Protein AF-A0A1A9HJZ2-F1 (afdb_monomer)

Sequence (145 aa):
MGSDAHHAGRGERLQARARAFLDLSDSQSELLERLVGQLATARRAVKALARGPEVARLVESENFRREEAQELFDGQIEALRATGPALVAAFGDFFDALDFDQQQMLRFMLRRLRRRAGRGEGRGEGRAGGRERHDGRDGTDDRSL

Nearest PDB structures (foldseek):
  5io8-assembly1_A  TM=6.162E-01  e=9.035E-02  Salmonella enterica subsp. enterica serovar Typhimurium str. SL1344
  5ihf-assembly1_B  TM=5.921E-01  e=3.068E-01  Salmonella enterica subsp. enterica serovar Typhimurium str. SL1344
  3plt-assembly1_B  TM=2.511E-01  e=7.287E+00  Saccharomyces cerevisiae
  2v0o-assembly2_C  TM=2.063E-01  e=6.893E+00  Homo sapiens

Solvent-accessible surface area (backbone atoms only — not comparable to full-atom values): 8857 Å² total; per-residue (Å²): 142,87,76,73,79,75,63,60,60,58,56,56,51,51,50,54,49,49,40,70,72,52,68,52,51,72,72,49,46,52,32,47,50,52,30,52,50,40,52,51,50,45,50,49,54,44,43,64,51,70,72,34,73,70,53,55,57,32,63,72,47,101,57,72,40,61,67,64,52,49,52,41,48,53,51,41,52,51,45,44,63,72,36,44,63,61,40,53,48,33,47,47,58,36,55,72,68,42,53,74,67,41,47,52,50,51,52,50,50,54,55,52,51,53,58,58,68,66,66,75,83,78,85,83,84,89,88,81,88,78,86,83,79,87,81,78,82,84,89,79,93,86,88,88,134

Secondary structure (DSSP, 8-state):
--SSHHHHHHHHHHHHHHHHHHT--HHHHHHHHHHHHHHHHHHHHHHHHHSSHHHHHHHHSSS--HHHHHHHHHHHHHHHHHHHHHHHHHHHHHHHTS-HHHHHHHHHHHHHHHHHHTTSS---SS-------------------

Structure (mmCIF, N/CA/C/O backbone):
data_AF-A0A1A9HJZ2-F1
#
_entry.id   AF-A0A1A9HJZ2-F1
#
loop_
_atom_site.group_PDB
_atom_site.id
_atom_site.type_symbol
_atom_site.label_atom_id
_atom_site.label_alt_id
_atom_site.label_comp_id
_atom_site.label_asym_id
_atom_site.label_entity_id
_atom_site.label_seq_id
_atom_site.pdbx_PDB_ins_code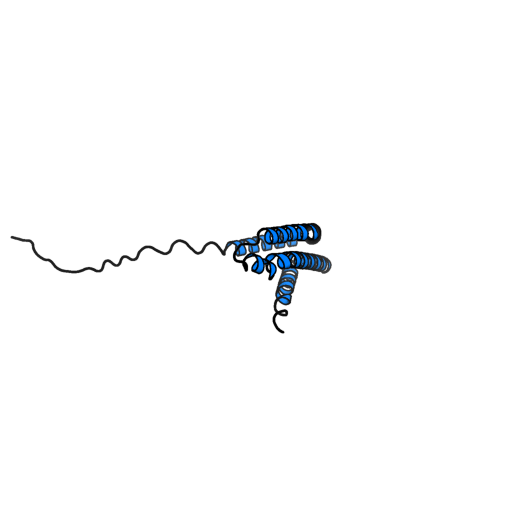
_atom_site.Cartn_x
_atom_site.Cartn_y
_atom_site.Cartn_z
_atom_site.occupancy
_atom_site.B_iso_or_equiv
_atom_site.auth_seq_id
_atom_site.auth_comp_id
_atom_site.auth_asym_id
_atom_site.auth_atom_id
_atom_site.pdbx_PDB_model_num
ATOM 1 N N . MET A 1 1 ? -25.260 -15.499 -1.726 1.00 36.31 1 MET A N 1
ATOM 2 C CA . MET A 1 1 ? -23.937 -15.614 -2.382 1.00 36.31 1 MET A CA 1
ATOM 3 C C . MET A 1 1 ? -23.895 -14.630 -3.542 1.00 36.31 1 MET A C 1
ATOM 5 O O . MET A 1 1 ? -24.624 -14.847 -4.495 1.00 36.31 1 MET A O 1
ATOM 9 N N . GLY A 1 2 ? -23.155 -13.516 -3.452 1.00 43.22 2 GLY A N 1
ATOM 10 C CA . GLY A 1 2 ? -23.163 -12.527 -4.546 1.00 43.22 2 GLY A CA 1
ATOM 11 C C . GLY A 1 2 ? -22.416 -11.203 -4.341 1.00 43.22 2 GLY A C 1
ATOM 12 O O . GLY A 1 2 ? -22.687 -10.265 -5.080 1.00 43.22 2 GLY A O 1
ATOM 13 N N . SER A 1 3 ? -21.494 -11.090 -3.377 1.00 44.06 3 SER A N 1
ATOM 14 C CA . SER A 1 3 ? -20.859 -9.795 -3.047 1.00 44.06 3 SER A CA 1
ATOM 15 C C . SER A 1 3 ? -19.353 -9.729 -3.342 1.00 44.06 3 SER A C 1
ATOM 17 O O . SER A 1 3 ? -18.788 -8.638 -3.381 1.00 44.06 3 SER A O 1
ATOM 19 N N . ASP A 1 4 ? -18.694 -10.863 -3.604 1.00 38.22 4 ASP A N 1
ATOM 20 C CA . ASP A 1 4 ? -17.226 -10.918 -3.716 1.00 38.22 4 ASP A CA 1
ATOM 21 C C . ASP A 1 4 ? -16.681 -10.643 -5.131 1.00 38.22 4 ASP A C 1
ATOM 23 O O . ASP A 1 4 ? -15.522 -10.255 -5.290 1.00 38.22 4 ASP A O 1
ATOM 27 N N . ALA A 1 5 ? -17.517 -10.725 -6.172 1.00 40.66 5 ALA A N 1
ATOM 28 C CA . ALA A 1 5 ? -17.086 -10.551 -7.566 1.00 40.66 5 ALA A CA 1
ATOM 29 C C . ALA A 1 5 ? -16.801 -9.084 -7.972 1.00 40.66 5 ALA A C 1
ATOM 31 O O . ALA A 1 5 ? -16.101 -8.829 -8.951 1.00 40.66 5 ALA A O 1
ATOM 32 N N . HIS A 1 6 ? -17.286 -8.088 -7.218 1.00 41.03 6 HIS A N 1
ATOM 33 C CA . HIS A 1 6 ? -17.168 -6.668 -7.598 1.00 41.03 6 HIS A CA 1
ATOM 34 C C . HIS A 1 6 ? -15.900 -5.954 -7.087 1.00 41.03 6 HIS A C 1
ATOM 36 O O . HIS A 1 6 ? -15.641 -4.803 -7.460 1.00 41.03 6 HIS A O 1
ATOM 42 N N . HIS A 1 7 ? -15.081 -6.605 -6.256 1.00 43.28 7 HIS A N 1
ATOM 43 C CA . HIS A 1 7 ? -13.867 -5.996 -5.696 1.00 43.28 7 HIS A CA 1
ATOM 44 C C . HIS A 1 7 ? -12.568 -6.406 -6.402 1.00 43.28 7 HIS A C 1
ATOM 46 O O . HIS A 1 7 ? -11.636 -5.599 -6.412 1.00 43.28 7 HIS A O 1
ATOM 52 N N . ALA A 1 8 ? -12.521 -7.577 -7.047 1.00 50.03 8 ALA A N 1
ATOM 53 C CA . ALA A 1 8 ? -11.354 -8.034 -7.809 1.00 50.03 8 ALA A CA 1
ATOM 54 C C . ALA A 1 8 ? -11.058 -7.115 -9.014 1.00 50.03 8 ALA A C 1
ATOM 56 O O . ALA A 1 8 ? -9.947 -6.608 -9.168 1.00 50.03 8 ALA A O 1
ATOM 57 N N . GLY A 1 9 ? -12.096 -6.742 -9.771 1.00 59.59 9 GLY A N 1
ATOM 58 C CA . GLY A 1 9 ? -11.923 -5.996 -11.021 1.00 59.59 9 GLY A CA 1
ATOM 59 C C . GLY A 1 9 ? -11.417 -4.555 -10.879 1.00 59.59 9 GLY A C 1
ATOM 60 O O . GLY A 1 9 ? -10.969 -3.973 -11.860 1.00 59.59 9 GLY A O 1
ATOM 61 N N . ARG A 1 10 ? -11.466 -3.927 -9.694 1.00 62.88 10 ARG A N 1
ATOM 62 C CA . ARG A 1 10 ? -10.946 -2.550 -9.532 1.00 62.88 10 ARG A CA 1
ATOM 63 C C . ARG A 1 10 ? -9.421 -2.497 -9.450 1.00 62.88 10 ARG A C 1
ATOM 65 O O . ARG A 1 10 ? -8.843 -1.547 -9.974 1.00 62.88 10 ARG A O 1
ATOM 72 N N . GLY A 1 11 ? -8.793 -3.483 -8.806 1.00 68.00 11 GLY A N 1
ATOM 73 C CA . GLY A 1 11 ? -7.333 -3.568 -8.691 1.00 68.00 11 GLY A CA 1
ATOM 74 C C . GLY A 1 11 ? -6.688 -3.868 -10.040 1.00 68.00 11 GLY A C 1
ATOM 75 O O . GLY A 1 11 ? -5.850 -3.100 -10.503 1.00 68.00 11 GLY A O 1
ATOM 76 N N . GLU A 1 12 ? -7.185 -4.903 -10.714 1.00 73.88 12 GLU A N 1
ATOM 77 C CA . GLU A 1 12 ? -6.729 -5.321 -12.046 1.00 73.88 12 GLU A CA 1
ATOM 78 C C . GLU A 1 12 ? -6.896 -4.210 -13.092 1.00 73.88 12 GLU A C 1
ATOM 80 O O . GLU A 1 12 ? -5.984 -3.936 -13.867 1.00 73.88 12 GLU A O 1
ATOM 85 N N . ARG A 1 13 ? -8.023 -3.480 -13.077 1.00 76.69 13 ARG A N 1
ATOM 86 C CA . ARG A 1 13 ? -8.226 -2.333 -13.982 1.00 76.69 13 ARG A CA 1
ATOM 87 C C . ARG A 1 13 ? -7.251 -1.193 -13.713 1.00 76.69 13 ARG A C 1
ATOM 89 O O . ARG A 1 13 ? -6.833 -0.527 -14.655 1.00 76.69 13 ARG A O 1
ATOM 96 N N . LEU A 1 14 ? -6.920 -0.917 -12.451 1.00 74.56 14 LEU A N 1
ATOM 97 C CA . LEU A 1 14 ? -5.951 0.131 -12.122 1.00 74.56 14 LEU A CA 1
ATOM 98 C C . LEU A 1 14 ? -4.550 -0.266 -12.592 1.00 74.56 14 LEU A C 1
ATOM 100 O O . LEU A 1 14 ? -3.845 0.557 -13.165 1.00 74.56 14 LEU A O 1
ATOM 104 N N . GLN A 1 15 ? -4.192 -1.532 -12.400 1.00 77.19 15 GLN A N 1
ATOM 105 C CA . GLN A 1 15 ? -2.925 -2.098 -12.834 1.00 77.19 15 GLN A CA 1
ATOM 106 C C . GLN A 1 15 ? -2.785 -2.093 -14.359 1.00 77.19 15 GLN A C 1
ATOM 108 O O . GLN A 1 15 ? -1.793 -1.585 -14.869 1.00 77.19 15 GLN A O 1
ATOM 113 N N . ALA A 1 16 ? -3.798 -2.558 -15.094 1.00 77.19 16 ALA A N 1
ATOM 114 C CA . ALA A 1 16 ? -3.809 -2.517 -16.556 1.00 77.19 16 ALA A CA 1
ATOM 115 C C . ALA A 1 16 ? -3.684 -1.080 -17.090 1.00 77.19 16 ALA A C 1
ATOM 117 O O . ALA A 1 16 ? -2.961 -0.823 -18.049 1.00 77.19 16 ALA A O 1
ATOM 118 N N . ARG A 1 17 ? -4.336 -0.112 -16.429 1.00 79.06 17 ARG A N 1
ATOM 119 C CA . ARG A 1 17 ? -4.201 1.310 -16.774 1.00 79.06 17 ARG A CA 1
ATOM 120 C C . ARG A 1 17 ? -2.814 1.858 -16.466 1.00 79.06 17 ARG A C 1
ATOM 122 O O . ARG A 1 17 ? -2.332 2.664 -17.245 1.00 79.06 17 ARG A O 1
ATOM 129 N N . ALA A 1 18 ? -2.197 1.459 -15.356 1.00 79.69 18 ALA A N 1
ATOM 130 C CA . ALA A 1 18 ? -0.841 1.877 -15.014 1.00 79.69 18 ALA A CA 1
ATOM 131 C C . ALA A 1 18 ? 0.181 1.312 -16.010 1.00 79.69 18 ALA A C 1
ATOM 133 O O . ALA A 1 18 ? 1.020 2.068 -16.483 1.00 79.69 18 ALA A O 1
ATOM 134 N N . ARG A 1 19 ? 0.041 0.035 -16.394 1.00 80.31 19 ARG A N 1
ATOM 135 C CA . ARG A 1 19 ? 0.850 -0.613 -17.439 1.00 80.31 19 ARG A CA 1
ATOM 136 C C . ARG A 1 19 ? 0.780 0.129 -18.763 1.00 80.31 19 ARG A C 1
ATOM 138 O O . ARG A 1 19 ? 1.807 0.538 -19.280 1.00 80.31 19 ARG A O 1
ATOM 145 N N . ALA A 1 20 ? -0.433 0.363 -19.261 1.00 81.25 20 ALA A N 1
ATOM 146 C CA . ALA A 1 20 ? -0.638 1.051 -20.532 1.00 81.25 20 ALA A CA 1
ATOM 147 C C . ALA A 1 20 ? -0.216 2.530 -20.492 1.00 81.25 20 ALA A C 1
ATOM 149 O O . ALA A 1 20 ? 0.156 3.095 -21.510 1.00 81.25 20 ALA A O 1
ATOM 150 N N . PHE A 1 21 ? -0.306 3.182 -19.330 1.00 84.50 21 PHE A N 1
ATOM 151 C CA . PHE A 1 21 ? 0.034 4.599 -19.187 1.00 84.50 21 PHE A CA 1
ATOM 152 C C . PHE A 1 21 ? 1.535 4.849 -19.034 1.00 84.50 21 PHE A C 1
ATOM 154 O O . PHE A 1 21 ? 2.016 5.897 -19.453 1.00 84.50 21 PHE A O 1
ATOM 161 N N . LEU A 1 22 ? 2.248 3.922 -18.395 1.00 87.81 22 LEU A N 1
ATOM 162 C CA . LEU A 1 22 ? 3.696 3.994 -18.208 1.00 87.81 22 LEU A CA 1
ATOM 163 C C . LEU A 1 22 ? 4.466 3.258 -19.309 1.00 87.81 22 LEU A C 1
ATOM 165 O O . LEU A 1 22 ? 5.686 3.294 -19.278 1.00 87.81 22 LEU A O 1
ATOM 169 N N . ASP A 1 23 ? 3.772 2.604 -20.243 1.00 90.50 23 ASP A N 1
ATOM 170 C CA . ASP A 1 23 ? 4.380 1.786 -21.298 1.00 90.50 23 ASP A CA 1
ATOM 171 C C . ASP A 1 23 ? 5.398 0.786 -20.724 1.00 90.50 23 ASP A C 1
ATOM 173 O O . ASP A 1 23 ? 6.588 0.808 -21.029 1.00 90.50 23 ASP A O 1
ATOM 177 N N . LEU A 1 24 ? 4.936 -0.020 -19.760 1.00 92.38 24 LEU A N 1
ATOM 178 C CA . LEU A 1 24 ? 5.815 -0.917 -19.011 1.00 92.38 24 LEU A CA 1
ATOM 179 C C . LEU A 1 24 ? 6.261 -2.106 -19.859 1.00 92.38 24 LEU A C 1
ATOM 181 O O . LEU A 1 24 ? 5.433 -2.767 -20.488 1.00 92.38 24 LEU A O 1
ATOM 185 N N . SER A 1 25 ? 7.542 -2.458 -19.753 1.00 93.31 25 SER A N 1
ATOM 186 C CA . SER A 1 25 ? 8.049 -3.741 -20.243 1.00 93.31 25 SER A CA 1
ATOM 187 C C . SER A 1 25 ? 7.460 -4.921 -19.456 1.00 93.31 25 SER A C 1
ATOM 189 O O . SER A 1 25 ? 6.851 -4.750 -18.391 1.00 93.31 25 SER A O 1
ATOM 191 N N . ASP A 1 26 ? 7.687 -6.144 -19.938 1.00 92.19 26 ASP A N 1
ATOM 192 C CA . ASP A 1 26 ? 7.271 -7.362 -19.233 1.00 92.19 26 ASP A CA 1
ATOM 193 C C . ASP A 1 26 ? 7.918 -7.458 -17.841 1.00 92.19 26 ASP A C 1
ATOM 195 O O . ASP A 1 26 ? 7.232 -7.679 -16.842 1.00 92.19 26 ASP A O 1
ATOM 199 N N . SER A 1 27 ? 9.220 -7.171 -17.737 1.00 92.56 27 SER A N 1
ATOM 200 C CA . SER A 1 27 ? 9.943 -7.197 -16.459 1.00 92.56 27 SER A CA 1
ATOM 201 C C . SER A 1 27 ? 9.450 -6.126 -15.478 1.00 92.56 27 SER A C 1
ATOM 203 O O . SER A 1 27 ? 9.253 -6.401 -14.293 1.00 92.56 27 SER A O 1
ATOM 205 N N . GLN A 1 28 ? 9.171 -4.911 -15.957 1.00 94.00 28 GLN A N 1
ATOM 206 C CA . GLN A 1 28 ? 8.576 -3.849 -15.138 1.00 94.00 28 GLN A CA 1
ATOM 207 C C . GLN A 1 28 ? 7.136 -4.195 -14.720 1.00 94.00 28 GLN A C 1
ATOM 209 O O . GLN A 1 28 ? 6.691 -3.858 -13.618 1.00 94.00 28 GLN A O 1
ATOM 214 N N . SER A 1 29 ? 6.402 -4.903 -15.579 1.00 92.56 29 SER A N 1
ATOM 215 C CA . SER A 1 29 ? 5.040 -5.364 -15.315 1.00 92.56 29 SER A CA 1
ATOM 216 C C . SER A 1 29 ? 4.973 -6.425 -14.217 1.00 92.56 29 SER A C 1
ATOM 218 O O . SER A 1 29 ? 4.014 -6.399 -13.437 1.00 92.56 29 SER A O 1
ATOM 220 N N . GLU A 1 30 ? 5.966 -7.309 -14.115 1.00 94.44 30 GLU A N 1
ATOM 221 C CA . GLU A 1 30 ? 6.101 -8.262 -13.005 1.00 94.44 30 GLU A CA 1
ATOM 222 C C . GLU A 1 30 ? 6.392 -7.552 -11.676 1.00 94.44 30 GLU A C 1
ATOM 224 O O . GLU A 1 30 ? 5.803 -7.877 -10.642 1.00 94.44 30 GLU A O 1
ATOM 229 N N . LEU A 1 31 ? 7.264 -6.540 -11.685 1.00 95.50 31 LEU A N 1
ATOM 230 C CA . LEU A 1 31 ? 7.549 -5.738 -10.490 1.00 95.50 31 LEU A CA 1
ATOM 231 C C . LEU A 1 31 ? 6.300 -4.989 -10.010 1.00 95.50 31 LEU A C 1
ATOM 233 O O . LEU A 1 31 ? 6.009 -4.960 -8.812 1.00 95.50 31 LEU A O 1
ATOM 237 N N . LEU A 1 32 ? 5.493 -4.473 -10.942 1.00 93.94 32 LEU A N 1
ATOM 238 C CA . LEU A 1 32 ? 4.198 -3.883 -10.616 1.00 93.94 32 LEU A CA 1
ATOM 239 C C . LEU A 1 32 ? 3.220 -4.912 -10.015 1.00 93.94 32 LEU A C 1
ATOM 241 O O . LEU A 1 32 ? 2.493 -4.574 -9.082 1.00 93.94 32 LEU A O 1
ATOM 245 N N . GLU A 1 33 ? 3.189 -6.157 -10.508 1.00 92.56 33 GLU A N 1
ATOM 246 C CA . GLU A 1 33 ? 2.382 -7.238 -9.908 1.00 92.56 33 GLU A CA 1
ATOM 247 C C . GLU A 1 33 ? 2.783 -7.513 -8.469 1.00 92.56 33 GLU A C 1
ATOM 249 O O . GLU A 1 33 ? 1.922 -7.573 -7.588 1.00 92.56 33 GLU A O 1
ATOM 254 N N . ARG A 1 34 ? 4.090 -7.624 -8.221 1.00 94.56 34 ARG A N 1
ATOM 255 C CA . ARG A 1 34 ? 4.630 -7.829 -6.875 1.00 94.56 34 ARG A CA 1
ATOM 256 C C . ARG A 1 34 ? 4.230 -6.679 -5.956 1.00 94.56 34 ARG A C 1
ATOM 258 O O . ARG A 1 34 ? 3.696 -6.934 -4.877 1.00 94.56 34 ARG A O 1
ATOM 265 N N . LEU A 1 35 ? 4.386 -5.430 -6.401 1.00 95.06 35 LEU A N 1
ATOM 266 C CA . LEU A 1 35 ? 3.971 -4.246 -5.644 1.00 95.06 35 LEU A CA 1
ATOM 267 C C . LEU A 1 35 ? 2.465 -4.260 -5.325 1.00 95.06 35 LEU A C 1
ATOM 269 O O . LEU A 1 35 ? 2.067 -4.033 -4.180 1.00 95.06 35 LEU A O 1
ATOM 273 N N . VAL A 1 36 ? 1.612 -4.560 -6.309 1.00 92.31 36 VAL A N 1
ATOM 274 C CA . VAL A 1 36 ? 0.155 -4.656 -6.107 1.00 92.31 36 VAL A CA 1
ATOM 275 C C . VAL A 1 36 ? -0.194 -5.784 -5.132 1.00 92.31 36 VAL A C 1
ATOM 277 O O . VAL A 1 36 ? -1.063 -5.598 -4.275 1.00 92.31 36 VAL A O 1
ATOM 280 N N . GLY A 1 37 ? 0.496 -6.922 -5.221 1.00 91.69 37 GLY A N 1
ATOM 281 C CA . GLY A 1 37 ? 0.368 -8.043 -4.294 1.00 91.69 37 GLY A CA 1
ATOM 282 C C . GLY A 1 37 ? 0.686 -7.640 -2.855 1.00 91.69 37 GLY A C 1
ATOM 283 O O . GLY A 1 37 ? -0.148 -7.838 -1.968 1.00 91.69 37 GLY A O 1
ATOM 284 N N . GLN A 1 38 ? 1.830 -6.986 -2.629 1.00 92.81 38 GLN A N 1
ATOM 285 C CA . GLN A 1 38 ? 2.220 -6.491 -1.303 1.00 92.81 38 GLN A CA 1
ATOM 286 C C . GLN A 1 38 ? 1.212 -5.477 -0.754 1.00 92.81 38 GLN A C 1
ATOM 288 O O . GLN A 1 38 ? 0.778 -5.581 0.396 1.00 92.81 38 GLN A O 1
ATOM 293 N N . LEU A 1 39 ? 0.749 -4.544 -1.590 1.00 91.88 39 LEU A N 1
ATOM 294 C CA . LEU A 1 39 ? -0.256 -3.559 -1.192 1.00 91.88 39 LEU A CA 1
ATOM 295 C C . LEU A 1 39 ? -1.596 -4.218 -0.828 1.00 91.88 39 LEU A C 1
ATOM 297 O O . LEU A 1 39 ? -2.273 -3.791 0.110 1.00 91.88 39 LEU A O 1
ATOM 301 N N . ALA A 1 40 ? -2.002 -5.260 -1.559 1.00 90.81 40 ALA A N 1
ATOM 302 C CA . ALA A 1 40 ? -3.211 -6.014 -1.253 1.00 90.81 40 ALA A CA 1
ATOM 303 C C . ALA A 1 40 ? -3.090 -6.763 0.082 1.00 90.81 40 ALA A C 1
ATOM 305 O O . ALA A 1 40 ? -4.048 -6.745 0.859 1.00 90.81 40 ALA A O 1
ATOM 306 N N . THR A 1 41 ? -1.935 -7.371 0.361 1.00 89.56 41 THR A N 1
ATOM 307 C CA . THR A 1 41 ? -1.635 -8.045 1.633 1.00 89.56 41 THR A CA 1
ATOM 308 C C . THR A 1 41 ? -1.665 -7.064 2.802 1.00 89.56 41 THR A C 1
ATOM 310 O O . THR A 1 41 ? -2.454 -7.260 3.726 1.00 89.56 41 THR A O 1
ATOM 313 N N . ALA A 1 42 ? -0.919 -5.957 2.717 1.00 88.88 42 ALA A N 1
ATOM 314 C CA . ALA A 1 42 ? -0.899 -4.918 3.748 1.00 88.88 42 ALA A CA 1
ATOM 315 C C . ALA A 1 42 ? -2.307 -4.358 4.019 1.00 88.88 42 ALA A C 1
ATOM 317 O O . ALA A 1 42 ? -2.753 -4.265 5.162 1.00 88.88 42 ALA A O 1
ATOM 318 N N . ARG A 1 43 ? -3.077 -4.069 2.959 1.00 88.19 43 ARG A N 1
ATOM 319 C CA . ARG A 1 43 ? -4.455 -3.576 3.097 1.00 88.19 43 ARG A CA 1
ATOM 320 C C . ARG A 1 43 ? -5.384 -4.595 3.755 1.00 88.19 43 ARG A C 1
ATOM 322 O O . ARG A 1 43 ? -6.260 -4.187 4.510 1.00 88.19 43 ARG A O 1
ATOM 329 N N . ARG A 1 44 ? -5.267 -5.889 3.438 1.00 85.56 44 ARG A N 1
ATOM 330 C CA . ARG A 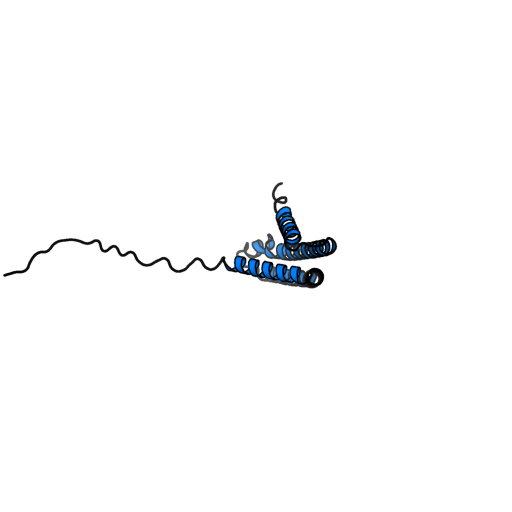1 44 ? -6.092 -6.937 4.065 1.00 85.56 44 ARG A CA 1
ATOM 331 C C . ARG A 1 44 ? -5.785 -7.047 5.554 1.00 85.56 44 ARG A C 1
ATOM 333 O O . ARG A 1 44 ? -6.730 -7.054 6.334 1.00 85.56 44 ARG A O 1
ATOM 340 N N . ALA A 1 45 ? -4.502 -7.051 5.918 1.00 82.31 45 ALA A N 1
ATOM 341 C CA . ALA A 1 45 ? -4.057 -7.114 7.306 1.00 82.31 45 ALA A CA 1
ATOM 342 C C . ALA A 1 45 ? -4.612 -5.939 8.131 1.00 82.31 45 ALA A C 1
ATOM 344 O O . ALA A 1 45 ? -5.248 -6.150 9.156 1.00 82.31 45 ALA A O 1
ATOM 345 N N . VAL A 1 46 ? -4.502 -4.707 7.620 1.00 84.25 46 VAL A N 1
ATOM 346 C CA . VAL A 1 46 ? -5.055 -3.521 8.299 1.00 84.25 46 VAL A CA 1
ATOM 347 C C . VAL A 1 46 ? -6.590 -3.514 8.300 1.00 84.25 46 VAL A C 1
ATOM 349 O O . VAL A 1 46 ? -7.213 -3.196 9.310 1.00 84.25 46 VAL A O 1
ATOM 352 N N . LYS A 1 47 ? -7.246 -3.875 7.186 1.00 82.38 47 LYS A N 1
ATOM 353 C CA . LYS A 1 47 ? -8.719 -3.866 7.097 1.00 82.38 47 LYS A CA 1
ATOM 354 C C . LYS A 1 47 ? -9.361 -4.861 8.064 1.00 82.38 47 LYS A C 1
ATOM 356 O O . LYS A 1 47 ? -10.403 -4.524 8.624 1.00 82.38 47 LYS A O 1
ATOM 361 N N . ALA A 1 48 ? -8.771 -6.046 8.227 1.00 70.94 48 ALA A N 1
ATOM 362 C CA . ALA A 1 48 ? -9.248 -7.050 9.176 1.00 70.94 48 ALA A CA 1
ATOM 363 C C . ALA A 1 48 ? -9.339 -6.482 10.601 1.00 70.94 48 ALA A C 1
ATOM 365 O O . ALA A 1 48 ? -10.259 -6.823 11.327 1.00 70.94 48 ALA A O 1
ATOM 366 N N . LEU A 1 49 ? -8.450 -5.550 10.950 1.00 69.00 49 LEU A N 1
ATOM 367 C CA . LEU A 1 49 ? -8.375 -4.950 12.279 1.00 69.00 49 LEU A CA 1
ATOM 368 C C . LEU A 1 49 ? -9.211 -3.665 12.431 1.00 69.00 49 LEU A C 1
ATOM 370 O O . LEU A 1 49 ? -9.648 -3.346 13.529 1.00 69.00 49 LEU A O 1
ATOM 374 N N . ALA A 1 50 ? -9.447 -2.915 11.347 1.00 69.88 50 ALA A N 1
ATOM 375 C CA . ALA A 1 50 ? -10.023 -1.563 11.417 1.00 69.88 50 ALA A CA 1
ATOM 376 C C . ALA A 1 50 ? -11.500 -1.438 10.993 1.00 69.88 50 ALA A C 1
ATOM 378 O O . ALA A 1 50 ? -12.116 -0.396 11.216 1.00 69.88 50 ALA A O 1
ATOM 379 N N . ARG A 1 51 ? -12.072 -2.426 10.293 1.00 68.06 51 ARG A N 1
ATOM 380 C CA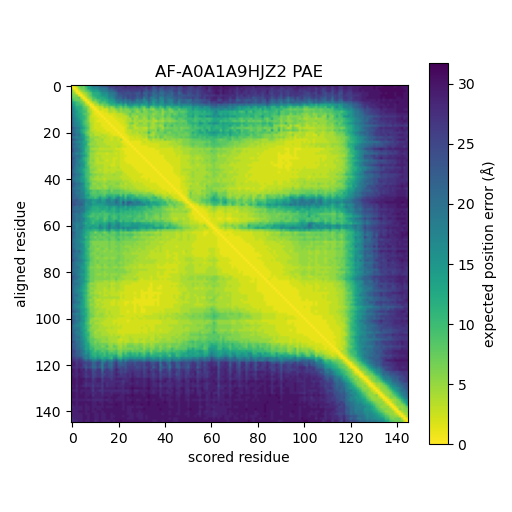 . ARG A 1 51 ? -13.461 -2.360 9.773 1.00 68.06 51 ARG A CA 1
ATOM 381 C C . ARG A 1 51 ? -14.218 -3.684 9.886 1.00 68.06 51 ARG A C 1
ATOM 383 O O . ARG A 1 51 ? -15.163 -3.913 9.129 1.00 68.06 51 ARG A O 1
ATOM 390 N N . GLY A 1 52 ? -13.760 -4.562 10.769 1.00 70.25 52 GLY A N 1
ATOM 391 C CA . GLY A 1 52 ? -14.429 -5.815 11.086 1.00 70.25 52 GLY A CA 1
ATOM 392 C C . GLY A 1 52 ? -15.491 -5.651 12.182 1.00 70.25 52 GLY A C 1
ATOM 393 O O . GLY A 1 52 ? -15.604 -4.569 12.771 1.00 70.25 52 GLY A O 1
ATOM 394 N N . PRO A 1 53 ? -16.288 -6.700 12.454 1.00 78.25 53 PRO A N 1
ATOM 395 C CA . PRO A 1 53 ? -17.231 -6.729 13.577 1.00 78.25 53 PRO A CA 1
ATOM 396 C C . PRO A 1 53 ? -16.571 -6.387 14.924 1.00 78.25 53 PRO A C 1
ATOM 398 O O . PRO A 1 53 ? -17.244 -5.922 15.835 1.00 78.25 53 PRO A O 1
ATOM 401 N N . GLU A 1 54 ? -15.256 -6.550 15.040 1.00 80.56 54 GLU A N 1
ATOM 402 C CA . GLU A 1 54 ? -14.450 -6.198 16.207 1.00 80.56 54 GLU A CA 1
ATOM 403 C C . GLU A 1 54 ? -14.556 -4.710 16.565 1.00 80.56 54 GLU A C 1
ATOM 405 O O . GLU A 1 54 ? -14.688 -4.380 17.736 1.00 80.56 54 GLU A O 1
ATOM 410 N N . VAL A 1 55 ? -14.586 -3.808 15.577 1.00 84.12 55 VAL A N 1
ATOM 411 C CA . VAL A 1 55 ? -14.713 -2.361 15.835 1.00 84.12 55 VAL A CA 1
ATOM 412 C C . VAL A 1 55 ? -16.132 -1.986 16.257 1.00 84.12 55 VAL A C 1
ATOM 414 O O . VAL A 1 55 ? -16.308 -1.100 17.090 1.00 84.12 55 VAL A O 1
ATOM 417 N N . ALA A 1 56 ? -17.147 -2.666 15.715 1.00 86.38 56 ALA A N 1
ATOM 418 C CA . ALA A 1 56 ? -18.532 -2.468 16.137 1.00 86.38 56 ALA A CA 1
ATOM 419 C C . ALA A 1 56 ? -18.725 -2.899 17.602 1.00 86.38 56 ALA A C 1
ATOM 421 O O . ALA A 1 56 ? -19.290 -2.147 18.395 1.00 86.38 56 ALA A O 1
ATOM 422 N N . ARG A 1 57 ? -18.130 -4.031 18.001 1.00 86.81 57 ARG A N 1
ATOM 423 C CA . ARG A 1 57 ? -18.171 -4.546 19.381 1.00 86.81 57 ARG A CA 1
ATOM 424 C C . ARG A 1 57 ? -17.628 -3.575 20.429 1.00 86.81 57 ARG A C 1
ATOM 426 O O . ARG A 1 57 ? -18.114 -3.590 21.558 1.00 86.81 57 ARG A O 1
ATOM 433 N N . LEU A 1 58 ? -16.696 -2.691 20.059 1.00 90.25 58 LEU A N 1
ATOM 434 C CA . LEU A 1 58 ? -16.144 -1.682 20.974 1.00 90.25 58 LEU A CA 1
ATOM 435 C C . LEU A 1 58 ? -17.198 -0.703 21.511 1.00 90.25 58 LEU A C 1
ATOM 437 O O . LEU A 1 58 ? -17.002 -0.128 22.584 1.00 90.25 58 LEU A O 1
ATOM 441 N N . VAL A 1 59 ? -18.283 -0.493 20.756 1.00 89.94 59 VAL A N 1
ATOM 442 C CA . VAL A 1 59 ? -19.363 0.460 21.067 1.00 89.94 59 VAL A CA 1
ATOM 443 C C . VAL A 1 59 ? -20.715 -0.216 21.322 1.00 89.94 59 VAL A C 1
ATOM 445 O O . VAL A 1 59 ? -21.686 0.471 21.616 1.00 89.94 59 VAL A O 1
ATOM 448 N N . GLU A 1 60 ? -20.797 -1.544 21.205 1.00 89.62 60 GLU A N 1
ATOM 449 C CA . GLU A 1 60 ? -22.036 -2.312 21.413 1.00 89.62 60 GLU A CA 1
ATOM 450 C C . GLU A 1 60 ? -22.413 -2.463 22.898 1.00 89.62 60 GLU A C 1
ATOM 452 O O . GLU A 1 60 ? -23.559 -2.778 23.213 1.00 89.62 60 GLU A O 1
ATOM 457 N N . SER A 1 61 ? -21.470 -2.254 23.821 1.00 85.81 61 SER A N 1
ATOM 458 C CA . SER A 1 61 ? -21.734 -2.234 25.265 1.00 85.81 61 SER A CA 1
ATOM 459 C C . SER A 1 61 ? -22.153 -0.852 25.769 1.00 85.81 61 SER A C 1
ATOM 461 O O . SER A 1 61 ? -21.899 0.163 25.132 1.00 85.81 61 SER A O 1
ATOM 463 N N . GLU A 1 62 ? -22.732 -0.811 26.974 1.00 89.69 62 GLU A N 1
ATOM 464 C CA . GLU A 1 62 ? -23.104 0.434 27.668 1.00 89.69 62 GLU A CA 1
ATOM 465 C C . GLU A 1 62 ? -21.921 1.407 27.826 1.00 89.69 62 GLU A C 1
ATOM 467 O O . GLU A 1 62 ? -22.098 2.622 27.804 1.00 89.69 62 GLU A O 1
ATOM 472 N N . ASN A 1 63 ? -20.702 0.872 27.932 1.00 93.75 63 ASN A N 1
ATOM 473 C CA . ASN A 1 63 ? -19.466 1.641 27.984 1.00 93.75 63 ASN A CA 1
ATOM 474 C C . ASN A 1 63 ? -18.525 1.254 26.840 1.00 93.75 63 ASN A C 1
ATOM 476 O O . ASN A 1 63 ? -18.530 0.114 26.373 1.00 93.75 63 ASN A O 1
ATOM 480 N N . PHE A 1 64 ? -17.675 2.197 26.432 1.00 93.81 64 PHE A N 1
ATOM 481 C CA . PHE A 1 64 ? -16.646 1.961 25.422 1.00 93.81 64 PHE A CA 1
ATOM 482 C C . PHE A 1 64 ? -15.565 0.999 25.932 1.00 93.81 64 PHE A C 1
ATOM 484 O O . PHE A 1 64 ? -14.977 1.216 26.997 1.00 93.81 64 PHE A O 1
ATOM 491 N N . ARG A 1 65 ? -15.254 -0.028 25.138 1.00 93.00 65 ARG A N 1
ATOM 492 C CA . ARG A 1 65 ? -14.291 -1.078 25.497 1.00 93.00 65 ARG A CA 1
ATOM 493 C C . ARG A 1 65 ? -12.853 -0.650 25.206 1.00 93.00 65 ARG A C 1
ATOM 495 O O . ARG A 1 65 ? -12.276 -0.989 24.178 1.00 93.00 65 ARG A O 1
ATOM 502 N N . ARG A 1 66 ? -12.278 0.145 26.115 1.00 94.12 66 ARG A N 1
ATOM 503 C CA . ARG A 1 66 ? -10.935 0.742 25.958 1.00 94.12 66 ARG A CA 1
ATOM 504 C C . ARG A 1 66 ? -9.823 -0.291 25.781 1.00 94.12 66 ARG A C 1
ATOM 506 O O . ARG A 1 66 ? -8.957 -0.078 24.943 1.00 94.12 66 ARG A O 1
ATOM 513 N N . GLU A 1 67 ? -9.851 -1.370 26.557 1.00 92.75 67 GLU A N 1
ATOM 514 C CA . GLU A 1 67 ? -8.827 -2.425 26.512 1.00 92.75 67 GLU A CA 1
ATOM 515 C C . GLU A 1 67 ? -8.838 -3.143 25.155 1.00 92.75 67 GLU A C 1
ATOM 517 O O . GLU A 1 67 ? -7.822 -3.162 24.469 1.00 92.75 67 GLU A O 1
ATOM 522 N N . GLU A 1 68 ? -10.009 -3.589 24.690 1.00 90.81 68 GLU A N 1
ATOM 523 C CA . GLU A 1 68 ? -10.172 -4.202 23.361 1.00 90.81 68 GLU A CA 1
ATOM 524 C C . GLU A 1 68 ? -9.768 -3.241 22.225 1.00 90.81 68 GLU A C 1
ATOM 526 O O . GLU A 1 68 ? -9.161 -3.642 21.231 1.00 90.81 68 GLU A O 1
ATOM 531 N N . ALA A 1 69 ? -10.067 -1.945 22.366 1.00 90.56 69 ALA A N 1
ATOM 532 C CA . ALA A 1 69 ? -9.652 -0.938 21.393 1.00 90.56 69 ALA A CA 1
ATOM 533 C C . ALA A 1 69 ? -8.123 -0.784 21.335 1.00 90.56 69 ALA A C 1
ATOM 535 O O . ALA A 1 69 ? -7.567 -0.607 20.248 1.00 90.56 69 ALA A O 1
ATOM 536 N N . GLN A 1 70 ? -7.452 -0.856 22.489 1.00 92.94 70 GLN A N 1
ATOM 537 C CA . GLN A 1 70 ? -5.995 -0.806 22.579 1.00 92.94 70 GLN A CA 1
ATOM 538 C C . GLN A 1 70 ? -5.364 -2.045 21.933 1.00 92.94 70 GLN A C 1
ATOM 540 O O . GLN A 1 70 ? -4.465 -1.902 21.109 1.00 92.94 70 GLN A O 1
ATOM 545 N N . GLU A 1 71 ? -5.896 -3.239 22.201 1.00 91.25 71 GLU A N 1
ATOM 546 C CA . GLU A 1 71 ? -5.436 -4.484 21.570 1.00 91.25 71 GLU A CA 1
ATOM 547 C C . GLU A 1 71 ? -5.581 -4.447 20.040 1.00 91.25 71 GLU A C 1
ATOM 549 O O . GLU A 1 71 ? -4.665 -4.830 19.306 1.00 91.25 71 GLU A O 1
ATOM 554 N N . LEU A 1 72 ? -6.704 -3.927 19.529 1.00 89.88 72 LEU A N 1
ATOM 555 C CA . LEU A 1 72 ? -6.914 -3.753 18.087 1.00 89.88 72 LEU A CA 1
ATOM 556 C C . LEU A 1 72 ? -5.938 -2.751 17.464 1.00 89.88 72 LEU A C 1
ATOM 558 O O . LEU A 1 72 ? -5.539 -2.908 16.305 1.00 89.88 72 LEU A O 1
ATOM 562 N N . PHE A 1 73 ? -5.570 -1.702 18.194 1.00 89.75 73 PHE A N 1
ATOM 563 C CA . PHE A 1 73 ? -4.575 -0.736 17.745 1.00 89.75 73 PHE A CA 1
ATOM 564 C C . PHE A 1 73 ? -3.168 -1.344 17.719 1.00 89.75 73 PHE A C 1
ATOM 566 O O . PHE A 1 73 ? -2.469 -1.224 16.710 1.00 89.75 73 PHE A O 1
ATOM 573 N N . ASP A 1 74 ? -2.780 -2.059 18.772 1.00 92.19 74 ASP A N 1
ATOM 574 C CA . ASP A 1 74 ? -1.478 -2.724 18.856 1.00 92.19 74 ASP A CA 1
ATOM 575 C C . ASP A 1 74 ? -1.336 -3.792 17.762 1.00 92.19 74 ASP A C 1
ATOM 577 O O . ASP A 1 74 ? -0.312 -3.858 17.076 1.00 92.19 74 ASP A O 1
ATOM 581 N N . GLY A 1 75 ? -2.411 -4.538 17.485 1.00 89.62 75 GLY A N 1
ATOM 582 C CA . GLY A 1 75 ? -2.478 -5.453 16.348 1.00 89.62 75 GLY A CA 1
ATOM 583 C C . GLY A 1 75 ? -2.278 -4.755 14.995 1.00 89.62 75 GLY A C 1
ATOM 584 O O . GLY A 1 75 ? -1.617 -5.304 14.112 1.00 89.62 75 GLY A O 1
ATOM 585 N N . GLN A 1 76 ? -2.799 -3.532 14.811 1.00 88.56 76 GLN A N 1
ATOM 586 C CA . GLN A 1 76 ? -2.597 -2.763 13.570 1.00 88.56 76 GLN A CA 1
ATOM 587 C C . GLN A 1 76 ? -1.147 -2.323 13.407 1.00 88.56 76 GLN A C 1
ATOM 589 O O . GLN A 1 76 ? -0.614 -2.381 12.294 1.00 88.56 76 GLN A O 1
ATOM 594 N N . ILE A 1 77 ? -0.507 -1.907 14.501 1.00 91.44 77 ILE A N 1
ATOM 595 C CA . ILE A 1 77 ? 0.917 -1.575 14.505 1.00 91.44 77 ILE A CA 1
ATOM 596 C C . ILE A 1 77 ? 1.734 -2.805 14.123 1.00 91.44 77 ILE A C 1
ATOM 598 O O . ILE A 1 77 ? 2.598 -2.702 13.254 1.00 91.44 77 ILE A O 1
ATOM 602 N N . GLU A 1 78 ? 1.456 -3.960 14.723 1.00 91.94 78 GLU A N 1
ATOM 603 C CA . GLU A 1 78 ? 2.213 -5.180 14.449 1.00 91.94 78 GLU A CA 1
ATOM 604 C C . GLU A 1 78 ? 2.029 -5.652 13.001 1.00 91.94 78 GLU A C 1
ATOM 606 O O . GLU A 1 78 ? 3.001 -5.938 12.301 1.00 91.94 78 GLU A O 1
ATOM 611 N N . ALA A 1 79 ? 0.799 -5.609 12.485 1.00 89.31 79 ALA A N 1
ATOM 612 C CA . ALA A 1 79 ? 0.518 -5.889 11.079 1.00 89.31 79 ALA A CA 1
ATOM 613 C C . ALA A 1 79 ? 1.282 -4.949 10.128 1.00 89.31 79 ALA A C 1
ATOM 615 O O . ALA A 1 79 ? 1.793 -5.376 9.084 1.00 89.31 79 ALA A O 1
ATOM 616 N N . LEU A 1 80 ? 1.385 -3.663 10.476 1.00 89.12 80 LEU A N 1
ATOM 617 C CA . LEU A 1 80 ? 2.142 -2.690 9.695 1.00 89.12 80 LEU A CA 1
ATOM 618 C C . LEU A 1 80 ? 3.652 -2.939 9.787 1.00 89.12 80 LEU A C 1
ATOM 620 O O . LEU A 1 80 ? 4.341 -2.828 8.776 1.00 89.12 80 LEU A O 1
ATOM 624 N N . ARG A 1 81 ? 4.170 -3.321 10.958 1.00 92.31 81 ARG A N 1
ATOM 625 C CA . ARG A 1 81 ? 5.579 -3.705 11.142 1.00 92.31 81 ARG A CA 1
ATOM 626 C C . ARG A 1 81 ? 5.939 -4.942 10.325 1.00 92.31 81 ARG A C 1
ATOM 628 O O . ARG A 1 81 ? 6.986 -4.953 9.685 1.00 92.31 81 ARG A O 1
ATOM 635 N N . ALA A 1 82 ? 5.052 -5.933 10.281 1.00 91.31 82 ALA A N 1
ATOM 636 C CA . ALA A 1 82 ? 5.253 -7.165 9.525 1.00 91.31 82 ALA A CA 1
ATOM 637 C C . ALA A 1 82 ? 5.219 -6.955 7.999 1.00 91.31 82 ALA A C 1
ATOM 639 O O . ALA A 1 82 ? 5.942 -7.623 7.263 1.00 91.31 82 ALA A O 1
ATOM 640 N N . THR A 1 83 ? 4.384 -6.033 7.503 1.00 91.19 83 THR A N 1
ATOM 641 C CA . THR A 1 83 ? 4.175 -5.832 6.052 1.00 91.19 83 THR A CA 1
ATOM 642 C C . THR A 1 83 ? 4.938 -4.642 5.466 1.0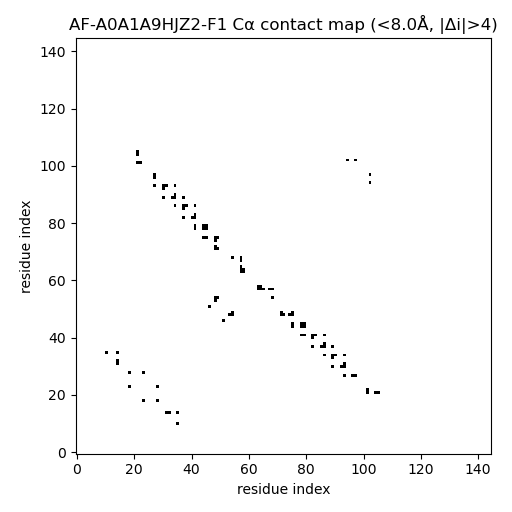0 91.19 83 THR A C 1
ATOM 644 O O . THR A 1 83 ? 5.211 -4.611 4.265 1.00 91.19 83 THR A O 1
ATOM 647 N N . GLY A 1 84 ? 5.312 -3.671 6.300 1.00 91.69 84 GLY A N 1
ATOM 648 C CA . GLY A 1 84 ? 5.935 -2.411 5.898 1.00 91.69 84 GLY A CA 1
ATOM 649 C C . GLY A 1 84 ? 7.239 -2.582 5.116 1.00 91.69 84 GLY A C 1
ATOM 650 O O . GLY A 1 84 ? 7.324 -2.055 4.005 1.00 91.69 84 GLY A O 1
ATOM 651 N N . PRO A 1 85 ? 8.236 -3.333 5.624 1.00 95.56 85 PRO A N 1
ATOM 652 C CA . PRO A 1 85 ? 9.518 -3.492 4.938 1.00 95.56 85 PRO A CA 1
ATOM 653 C C . PRO A 1 85 ? 9.383 -4.087 3.530 1.00 95.56 85 PRO A C 1
ATOM 655 O O . PRO A 1 85 ? 9.982 -3.575 2.587 1.00 95.56 85 PRO A O 1
ATOM 658 N N . ALA A 1 86 ? 8.543 -5.115 3.364 1.00 93.00 86 ALA A N 1
ATOM 659 C CA . ALA A 1 86 ? 8.318 -5.756 2.068 1.00 93.00 86 ALA A CA 1
ATOM 660 C C . ALA A 1 86 ? 7.620 -4.821 1.068 1.00 93.00 86 ALA A C 1
ATOM 662 O O . ALA A 1 86 ? 7.946 -4.824 -0.118 1.00 93.00 86 ALA A O 1
ATOM 663 N N . LEU A 1 87 ? 6.682 -3.992 1.541 1.00 94.12 87 LEU A N 1
ATOM 664 C CA . LEU A 1 87 ? 6.020 -2.995 0.703 1.00 94.12 87 LEU A CA 1
ATOM 665 C C . LEU A 1 87 ? 6.990 -1.895 0.248 1.00 94.12 87 LEU A C 1
ATOM 667 O O . LEU A 1 87 ? 6.940 -1.489 -0.912 1.00 94.12 87 LEU A O 1
ATOM 671 N N . VAL A 1 88 ? 7.868 -1.427 1.141 1.00 95.88 88 VAL A N 1
ATOM 672 C CA . VAL A 1 88 ? 8.899 -0.429 0.811 1.00 95.88 88 VAL A CA 1
ATOM 673 C C . VAL A 1 88 ? 9.879 -0.990 -0.215 1.00 95.88 88 VAL A C 1
ATOM 675 O O . VAL A 1 88 ? 10.134 -0.325 -1.216 1.00 95.88 88 VAL A O 1
ATOM 678 N N . ALA A 1 89 ? 10.362 -2.219 -0.011 1.00 96.94 89 ALA A N 1
ATOM 679 C CA . ALA A 1 89 ? 11.253 -2.892 -0.953 1.00 96.94 89 ALA A CA 1
ATOM 680 C C . ALA A 1 89 ? 10.603 -3.041 -2.337 1.00 96.94 89 ALA A C 1
ATOM 682 O O . ALA A 1 89 ? 11.149 -2.560 -3.322 1.00 96.94 89 ALA A O 1
ATOM 683 N N . ALA A 1 90 ? 9.380 -3.581 -2.409 1.00 96.00 90 ALA A N 1
ATOM 684 C CA . ALA A 1 90 ? 8.679 -3.760 -3.682 1.00 96.00 90 ALA A CA 1
ATOM 685 C C . ALA A 1 90 ? 8.404 -2.433 -4.413 1.00 96.00 90 ALA A C 1
ATOM 687 O O . ALA A 1 90 ? 8.372 -2.396 -5.643 1.00 96.00 90 ALA A O 1
ATOM 688 N N . PHE A 1 91 ? 8.184 -1.341 -3.673 1.00 96.12 91 PHE A N 1
ATOM 689 C CA . PHE A 1 91 ? 8.037 -0.019 -4.276 1.00 96.12 91 PHE A CA 1
ATOM 690 C C . PHE A 1 91 ? 9.366 0.501 -4.831 1.00 96.12 91 PHE A C 1
ATOM 692 O O . PHE A 1 91 ? 9.371 1.047 -5.933 1.00 96.12 91 PHE A O 1
ATOM 699 N N . GLY A 1 92 ? 10.462 0.326 -4.087 1.00 96.88 92 GLY A N 1
ATOM 700 C CA . GLY A 1 92 ? 11.815 0.666 -4.529 1.00 96.88 92 GLY A CA 1
ATOM 701 C C . GLY A 1 92 ? 12.194 -0.088 -5.799 1.00 96.88 92 GLY A C 1
ATOM 702 O O . GLY A 1 92 ? 12.460 0.545 -6.813 1.00 96.88 92 GLY A O 1
ATOM 703 N N . ASP A 1 93 ? 12.074 -1.418 -5.782 1.00 97.25 93 ASP A N 1
ATOM 704 C CA . ASP A 1 93 ? 12.391 -2.279 -6.927 1.00 97.25 93 ASP A CA 1
ATOM 705 C C . ASP A 1 93 ? 11.608 -1.873 -8.184 1.00 97.25 93 ASP A C 1
ATOM 707 O O . ASP A 1 93 ? 12.169 -1.781 -9.274 1.00 97.25 93 ASP A O 1
ATOM 711 N N . PHE A 1 94 ? 10.305 -1.599 -8.042 1.00 97.06 94 PHE A N 1
ATOM 712 C CA . PHE A 1 94 ? 9.491 -1.128 -9.160 1.00 97.06 94 PHE A CA 1
ATOM 713 C C . PHE A 1 94 ? 9.949 0.245 -9.656 1.00 97.06 94 PHE A C 1
ATOM 715 O O . PHE A 1 94 ? 10.076 0.431 -10.860 1.00 97.06 94 PHE A O 1
ATOM 722 N N . PHE A 1 95 ? 10.181 1.202 -8.753 1.00 96.00 95 PHE A N 1
ATOM 723 C CA . PHE A 1 95 ? 10.558 2.566 -9.115 1.00 96.00 95 PHE A CA 1
ATOM 724 C C . PHE A 1 95 ? 11.926 2.630 -9.806 1.00 96.00 95 PHE A C 1
ATOM 726 O O . PHE A 1 95 ? 12.064 3.317 -10.818 1.00 96.00 95 PHE A O 1
ATOM 733 N N . ASP A 1 96 ? 12.907 1.898 -9.286 1.00 96.94 96 ASP A N 1
ATOM 734 C CA . ASP A 1 96 ? 14.279 1.887 -9.795 1.00 96.94 96 ASP A CA 1
ATOM 735 C C . ASP A 1 96 ? 14.396 1.154 -11.141 1.00 96.94 96 ASP A C 1
ATOM 737 O O . ASP A 1 96 ? 15.300 1.441 -11.923 1.00 96.94 96 ASP A O 1
ATOM 741 N N . ALA A 1 97 ? 13.456 0.254 -11.453 1.00 97.00 97 ALA A N 1
ATOM 742 C CA . ALA A 1 97 ? 13.368 -0.401 -12.756 1.00 97.00 97 ALA A CA 1
ATOM 743 C C . ALA A 1 97 ? 12.747 0.478 -13.858 1.00 97.00 97 ALA A C 1
ATOM 745 O O . ALA A 1 97 ? 12.812 0.108 -15.034 1.00 97.00 97 ALA A O 1
ATOM 746 N N . LEU A 1 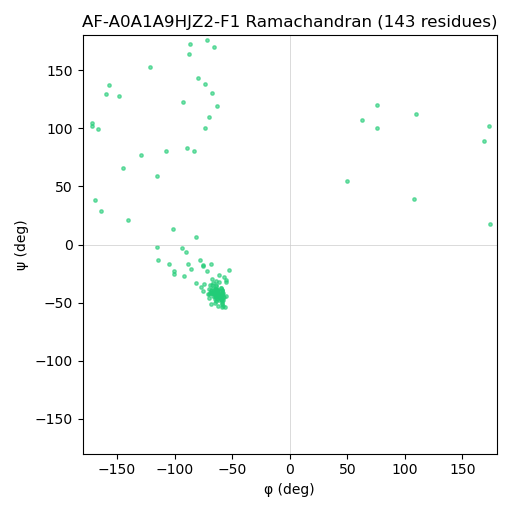98 ? 12.117 1.603 -13.505 1.00 96.50 98 LEU A N 1
ATOM 747 C CA . LEU A 1 98 ? 11.565 2.553 -14.472 1.00 96.50 98 LEU A CA 1
ATOM 748 C C . LEU A 1 98 ? 12.662 3.455 -15.036 1.00 96.50 98 LEU A C 1
ATOM 750 O O . LEU A 1 98 ? 13.534 3.920 -14.299 1.00 96.50 98 LEU A O 1
ATOM 754 N N . ASP A 1 99 ? 12.559 3.785 -16.321 1.00 95.88 99 ASP A N 1
ATOM 755 C CA . ASP A 1 99 ? 13.396 4.824 -16.915 1.00 95.88 99 ASP A CA 1
ATOM 756 C C . ASP A 1 99 ? 13.000 6.236 -16.438 1.00 95.88 99 ASP A C 1
ATOM 758 O O . ASP A 1 99 ? 12.030 6.447 -15.698 1.00 95.88 99 ASP A O 1
ATOM 762 N N . PHE A 1 100 ? 13.769 7.239 -16.862 1.00 96.25 100 PHE A N 1
ATOM 763 C CA . PHE A 1 100 ? 13.547 8.620 -16.448 1.00 96.25 100 PHE A CA 1
ATOM 764 C C . PHE A 1 100 ? 12.140 9.136 -16.795 1.00 96.25 100 PHE A C 1
ATOM 766 O O . PHE A 1 100 ? 11.492 9.754 -15.942 1.00 96.25 100 PHE A O 1
ATOM 773 N N . ASP A 1 101 ? 11.653 8.883 -18.009 1.00 94.62 101 ASP A N 1
ATOM 774 C CA . ASP A 1 101 ? 10.371 9.401 -18.487 1.00 94.62 101 ASP A CA 1
ATOM 775 C C . ASP A 1 101 ? 9.205 8.715 -17.766 1.00 94.62 101 ASP A C 1
ATOM 777 O O . ASP A 1 101 ? 8.283 9.381 -17.274 1.00 94.62 101 ASP A O 1
ATOM 781 N N . GLN A 1 102 ? 9.295 7.398 -17.587 1.00 95.56 102 GLN A N 1
ATOM 782 C CA . GLN A 1 102 ? 8.349 6.597 -16.816 1.00 95.56 102 GLN A CA 1
ATOM 783 C C . GLN A 1 102 ? 8.272 7.064 -15.353 1.00 95.56 102 GLN A C 1
ATOM 785 O O . GLN A 1 102 ? 7.176 7.234 -14.801 1.00 95.56 102 GLN A O 1
ATOM 790 N N . GLN A 1 103 ? 9.409 7.368 -14.718 1.00 95.94 103 GLN A N 1
ATOM 791 C CA . GLN A 1 103 ? 9.435 7.930 -13.364 1.00 95.94 103 GLN A CA 1
ATOM 792 C C . GLN A 1 103 ? 8.768 9.314 -13.291 1.00 95.94 103 GLN A C 1
ATOM 794 O O . GLN A 1 103 ? 8.025 9.594 -12.339 1.00 95.94 103 GLN A O 1
ATOM 799 N N . GLN A 1 104 ? 8.999 10.203 -14.268 1.00 94.44 104 GLN A N 1
ATOM 800 C CA . GLN A 1 104 ? 8.319 11.508 -14.314 1.00 94.44 104 GLN A CA 1
ATOM 801 C C . GLN A 1 104 ? 6.807 11.343 -14.460 1.00 94.44 104 GLN A C 1
ATOM 803 O O . GLN A 1 104 ? 6.029 12.014 -13.769 1.00 94.44 104 GLN A O 1
ATOM 808 N N . MET A 1 105 ? 6.389 10.410 -15.310 1.00 92.38 105 MET A N 1
ATOM 809 C CA . MET A 1 105 ? 4.990 10.101 -15.550 1.00 92.38 105 MET A CA 1
ATOM 810 C C . MET A 1 105 ? 4.303 9.563 -14.285 1.00 92.38 105 MET A C 1
ATOM 812 O O . MET A 1 105 ? 3.227 10.040 -13.897 1.00 92.38 105 MET A O 1
ATOM 816 N N . LEU A 1 106 ? 4.964 8.654 -13.560 1.00 91.94 106 LEU A N 1
ATOM 817 C CA . LEU A 1 106 ? 4.509 8.153 -12.263 1.00 91.94 106 LEU A CA 1
ATOM 818 C C . LEU A 1 106 ? 4.363 9.290 -11.236 1.00 91.94 106 LEU A C 1
ATOM 820 O O . LEU A 1 106 ? 3.316 9.418 -10.592 1.00 91.94 106 LEU A O 1
ATOM 824 N N . ARG A 1 107 ? 5.363 10.176 -11.117 1.00 92.38 107 ARG A N 1
ATOM 825 C CA . ARG A 1 107 ? 5.304 11.355 -10.228 1.00 92.38 107 ARG A CA 1
ATOM 826 C C . ARG A 1 107 ? 4.134 12.274 -10.585 1.00 92.38 107 ARG A C 1
ATOM 828 O O . ARG A 1 107 ? 3.424 12.745 -9.690 1.00 92.38 107 ARG A O 1
ATOM 835 N N . PHE A 1 108 ? 3.905 12.530 -11.873 1.00 90.56 108 PHE A N 1
ATOM 836 C CA . PHE A 1 108 ? 2.775 13.330 -12.346 1.00 90.56 108 PHE A CA 1
ATOM 837 C C . PHE A 1 108 ? 1.430 12.692 -11.972 1.00 90.56 108 PHE A C 1
ATOM 839 O O . PHE A 1 108 ? 0.546 13.372 -11.433 1.00 90.56 108 PHE A O 1
ATOM 846 N N . MET A 1 109 ? 1.292 11.381 -12.178 1.00 87.75 109 MET A N 1
ATOM 847 C CA . MET A 1 109 ? 0.097 10.627 -11.805 1.00 87.75 109 MET A CA 1
ATOM 848 C C . MET A 1 109 ? -0.184 10.722 -10.299 1.00 87.75 109 MET A C 1
ATOM 850 O O . MET A 1 109 ? -1.306 11.061 -9.908 1.00 87.75 109 MET A O 1
ATOM 854 N N . LEU A 1 110 ? 0.824 10.502 -9.448 1.00 87.25 110 LEU A N 1
ATOM 855 C CA . LEU A 1 110 ? 0.690 10.597 -7.988 1.00 87.25 110 LEU A CA 1
ATOM 856 C C . LEU A 1 110 ? 0.283 12.008 -7.540 1.00 87.25 110 LEU A C 1
ATOM 858 O O . LEU A 1 110 ? -0.644 12.172 -6.741 1.00 87.25 110 LEU A O 1
ATOM 862 N N . ARG A 1 111 ? 0.902 13.050 -8.114 1.00 88.94 111 ARG A N 1
ATOM 863 C CA . ARG A 1 111 ? 0.513 14.450 -7.866 1.00 88.94 111 ARG A CA 1
ATOM 864 C C . ARG A 1 111 ? -0.949 14.699 -8.238 1.00 88.94 111 ARG A C 1
ATOM 866 O O . ARG A 1 111 ? -1.663 15.375 -7.494 1.00 88.94 111 ARG A O 1
ATOM 873 N N . ARG A 1 112 ? -1.416 14.158 -9.368 1.00 86.88 112 ARG A N 1
ATOM 874 C CA . ARG A 1 112 ? -2.809 14.296 -9.821 1.00 86.88 112 ARG A CA 1
ATOM 875 C C . ARG A 1 112 ? -3.790 13.558 -8.911 1.00 86.88 112 ARG A C 1
ATOM 877 O O . ARG A 1 112 ? -4.855 14.102 -8.619 1.00 86.88 112 ARG A O 1
ATOM 884 N N . LEU A 1 113 ? -3.442 12.357 -8.449 1.00 82.25 113 LEU A N 1
ATOM 885 C CA . LEU A 1 113 ? -4.250 11.594 -7.494 1.00 82.25 113 LEU A CA 1
ATOM 886 C C . LEU A 1 113 ? -4.407 12.354 -6.172 1.00 82.25 113 LEU A C 1
ATOM 888 O O . LEU A 1 113 ? -5.534 12.528 -5.708 1.00 82.25 113 LEU A O 1
ATOM 892 N N . ARG A 1 114 ? -3.316 12.919 -5.636 1.00 80.44 114 ARG A N 1
ATOM 893 C CA . ARG A 1 114 ? -3.351 13.734 -4.411 1.00 80.44 114 ARG A CA 1
ATOM 894 C C . ARG A 1 114 ? -4.276 14.949 -4.538 1.00 80.44 114 ARG A C 1
ATOM 896 O O . ARG A 1 114 ? -5.063 15.217 -3.638 1.00 80.44 114 ARG A O 1
ATOM 903 N N . ARG A 1 115 ? -4.247 15.655 -5.678 1.00 80.31 115 ARG A N 1
ATOM 904 C CA . ARG A 1 115 ? -5.149 16.801 -5.930 1.00 80.31 115 ARG A CA 1
ATOM 905 C C . ARG A 1 115 ? -6.629 16.409 -5.990 1.00 80.31 115 ARG A C 1
ATOM 907 O O . ARG A 1 115 ? -7.476 17.229 -5.656 1.00 80.31 115 ARG A O 1
ATOM 914 N N . ARG A 1 116 ? -6.955 15.192 -6.441 1.00 76.88 116 ARG A N 1
ATOM 915 C CA . ARG A 1 116 ? -8.341 14.695 -6.441 1.00 76.88 116 ARG A CA 1
ATOM 916 C C . ARG A 1 116 ? -8.804 14.305 -5.041 1.00 76.88 116 ARG A C 1
ATOM 918 O O . ARG A 1 116 ? -9.937 14.612 -4.698 1.00 76.88 116 ARG A O 1
ATOM 925 N N . ALA A 1 117 ? -7.933 13.683 -4.246 1.00 72.12 117 ALA A N 1
ATOM 926 C CA . ALA A 1 117 ? -8.234 13.340 -2.857 1.00 72.12 117 ALA A CA 1
ATOM 927 C C . ALA A 1 117 ? -8.459 14.593 -1.986 1.00 72.12 117 ALA A C 1
ATOM 929 O O . ALA A 1 117 ? -9.358 14.601 -1.159 1.00 72.12 117 ALA A O 1
ATOM 930 N N . GLY A 1 118 ? -7.724 15.682 -2.243 1.00 62.75 118 GLY A N 1
ATOM 931 C CA . GLY A 1 118 ? -7.881 16.961 -1.536 1.00 62.75 118 GLY A CA 1
ATOM 932 C C . GLY A 1 118 ? -9.025 17.869 -2.016 1.00 62.75 118 GLY A C 1
ATOM 933 O O . GLY A 1 118 ? -9.105 19.006 -1.572 1.00 62.75 118 GLY A O 1
ATOM 934 N N . ARG A 1 119 ? -9.895 17.431 -2.941 1.00 55.94 119 ARG A N 1
ATOM 935 C CA . ARG A 1 119 ? -11.049 18.225 -3.431 1.00 55.94 119 ARG A CA 1
ATOM 936 C C . ARG A 1 119 ? -12.400 17.828 -2.813 1.00 55.94 119 ARG A C 1
ATOM 938 O O . ARG A 1 119 ? -13.437 18.247 -3.322 1.00 55.94 119 ARG A O 1
ATOM 945 N N . GLY A 1 120 ? -12.387 17.036 -1.739 1.00 53.19 120 GLY A N 1
ATOM 946 C CA . GLY A 1 120 ? -13.577 16.696 -0.949 1.00 53.19 120 GLY A CA 1
ATOM 947 C C . GLY A 1 120 ? -13.932 17.706 0.153 1.00 53.19 120 GLY A C 1
ATOM 948 O O . GLY A 1 120 ? -15.091 17.772 0.539 1.00 53.19 120 GLY A O 1
ATOM 949 N N . GLU A 1 121 ? -12.986 18.534 0.609 1.00 51.34 121 GLU A N 1
ATOM 950 C CA . GLU A 1 121 ? -13.149 19.457 1.753 1.00 51.34 121 GLU A CA 1
ATOM 951 C C . GLU A 1 121 ? -13.049 20.931 1.326 1.00 51.34 121 GLU A C 1
ATOM 953 O O . GLU A 1 121 ? -12.170 21.672 1.747 1.00 51.34 121 GLU A O 1
ATOM 958 N N . GLY A 1 122 ? -13.920 21.370 0.415 1.00 51.12 122 GLY A N 1
ATOM 959 C CA . GLY A 1 122 ? -13.887 22.760 -0.064 1.00 51.12 122 GLY A CA 1
ATOM 960 C C . GLY A 1 122 ? -15.144 23.232 -0.787 1.00 51.12 122 GLY A C 1
ATOM 961 O O . GLY A 1 122 ? -15.064 24.061 -1.690 1.00 51.12 122 GLY A O 1
ATOM 962 N N . ARG A 1 123 ? -16.313 22.676 -0.453 1.00 49.69 123 ARG A N 1
ATOM 963 C CA . ARG A 1 123 ? -17.613 23.176 -0.926 1.00 49.69 123 ARG A CA 1
ATOM 964 C C . ARG A 1 123 ? -18.542 23.356 0.262 1.00 49.69 123 ARG A C 1
ATOM 966 O O . ARG A 1 123 ? -19.412 22.531 0.506 1.00 49.69 123 ARG A O 1
ATOM 973 N N . GLY A 1 124 ? -18.320 24.433 0.999 1.00 53.03 124 GLY A N 1
ATOM 974 C CA . GLY A 1 124 ? -19.125 24.759 2.164 1.00 53.03 124 GLY A CA 1
ATOM 975 C C . GLY A 1 124 ? -18.865 26.155 2.696 1.00 53.03 124 GLY A C 1
ATOM 976 O O . GLY A 1 124 ? -18.835 26.304 3.900 1.00 53.03 124 GLY A O 1
ATOM 977 N N . GLU A 1 125 ? -18.651 27.162 1.845 1.00 49.19 125 GLU A N 1
ATOM 978 C CA . GLU A 1 125 ? -18.664 28.553 2.312 1.00 49.19 125 GLU A CA 1
ATOM 979 C C . GLU A 1 125 ? -18.901 29.532 1.160 1.00 49.19 125 GLU A C 1
ATOM 981 O O . GLU A 1 125 ? -18.253 29.461 0.115 1.00 49.19 125 GLU A O 1
ATOM 986 N N . GLY A 1 126 ? -19.867 30.433 1.356 1.00 51.41 126 GLY A N 1
ATOM 987 C CA . GLY A 1 126 ? -20.040 31.623 0.523 1.00 51.41 126 GLY A CA 1
ATOM 988 C C . GLY A 1 126 ? -21.235 31.649 -0.432 1.00 51.41 126 GLY A C 1
ATOM 989 O O . GLY A 1 126 ? -21.107 32.161 -1.542 1.00 51.41 126 GLY A O 1
ATOM 990 N N . ARG A 1 127 ? -22.416 31.144 -0.048 1.00 52.47 127 ARG A N 1
ATOM 991 C CA . ARG A 1 127 ? -23.664 31.564 -0.718 1.00 52.47 127 ARG A CA 1
ATOM 992 C C . ARG A 1 127 ? -24.853 31.636 0.241 1.00 52.47 127 ARG A C 1
ATOM 994 O O . ARG A 1 127 ? -25.811 30.885 0.113 1.00 52.47 127 ARG A O 1
ATOM 1001 N N . ALA A 1 128 ? -24.790 32.566 1.188 1.00 55.22 128 ALA A N 1
ATOM 1002 C CA . ALA A 1 128 ? -25.959 33.060 1.909 1.00 55.22 128 ALA A CA 1
ATOM 1003 C C . ALA A 1 128 ? -25.737 34.533 2.289 1.00 55.22 128 ALA A C 1
ATOM 1005 O O . ALA A 1 128 ? -24.705 34.863 2.862 1.00 55.22 128 ALA A O 1
ATOM 1006 N N . GLY A 1 129 ? -26.701 35.393 1.949 1.00 48.56 129 GLY A N 1
ATOM 1007 C CA . GLY A 1 129 ? -26.719 36.832 2.246 1.00 48.56 129 GLY A CA 1
ATOM 1008 C C . GLY A 1 129 ? -26.518 37.689 0.989 1.00 48.56 129 GLY A C 1
ATOM 1009 O O . GLY A 1 129 ? -25.466 37.646 0.374 1.00 48.56 129 GLY A O 1
ATOM 1010 N N . GLY A 1 130 ? -27.476 38.459 0.488 1.00 49.34 130 GLY A N 1
ATOM 1011 C CA . GLY A 1 130 ? -28.859 38.671 0.883 1.00 49.34 130 GLY A CA 1
ATOM 1012 C C . GLY A 1 130 ? -29.620 39.187 -0.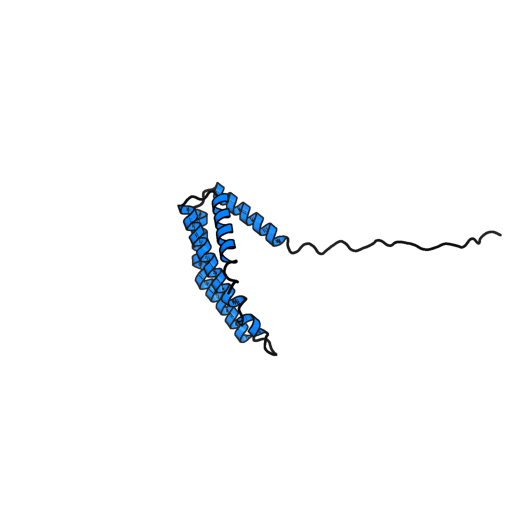341 1.00 49.34 130 GLY A C 1
ATOM 1013 O O . GLY A 1 130 ? -29.114 39.998 -1.113 1.00 49.34 130 GLY A O 1
ATOM 1014 N N . ARG A 1 131 ? -30.827 38.666 -0.561 1.00 51.84 131 ARG A N 1
ATOM 1015 C CA . ARG A 1 131 ? -31.837 39.322 -1.395 1.00 51.84 131 ARG A CA 1
ATOM 1016 C C . ARG A 1 131 ? -32.893 39.830 -0.432 1.00 51.84 131 ARG A C 1
ATOM 1018 O O . ARG A 1 131 ? -33.909 39.169 -0.238 1.00 51.84 131 ARG A O 1
ATOM 1025 N N . GLU A 1 132 ? -32.622 40.965 0.197 1.00 53.47 132 GLU A N 1
ATOM 1026 C CA . GLU A 1 132 ? -33.683 41.744 0.822 1.00 53.47 132 GLU A CA 1
ATOM 1027 C C . GLU A 1 132 ? -34.472 42.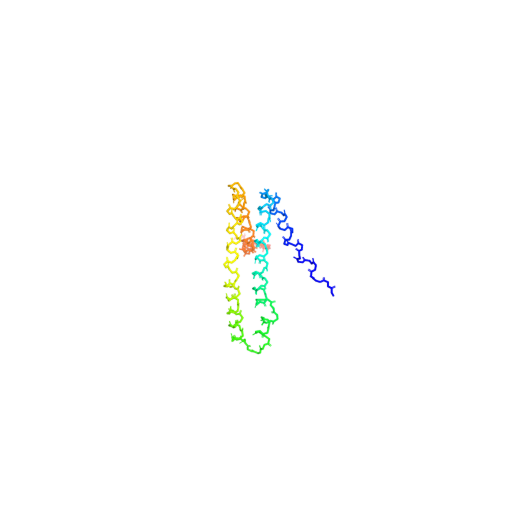412 -0.299 1.00 53.47 132 GLU A C 1
ATOM 1029 O O . GLU A 1 132 ? -34.051 43.372 -0.940 1.00 53.47 132 GLU A O 1
ATOM 1034 N N . ARG A 1 133 ? -35.610 41.787 -0.590 1.00 51.84 133 ARG A N 1
ATOM 1035 C CA . ARG A 1 133 ? -36.721 42.404 -1.294 1.00 51.84 133 ARG A CA 1
ATOM 1036 C C . ARG A 1 133 ? -37.318 43.416 -0.322 1.00 51.84 133 ARG A C 1
ATOM 1038 O O . ARG A 1 133 ? -37.913 43.012 0.671 1.00 51.84 133 ARG A O 1
ATOM 1045 N N . HIS A 1 134 ? -37.139 44.700 -0.595 1.00 51.47 134 HIS A N 1
ATOM 1046 C CA . HIS A 1 134 ? -37.884 45.750 0.085 1.00 51.47 134 HIS A CA 1
ATOM 1047 C C . HIS A 1 134 ? -39.174 45.999 -0.708 1.00 51.47 134 HIS A C 1
ATOM 1049 O O . HIS A 1 134 ? -39.224 46.859 -1.583 1.00 51.47 134 HIS A O 1
ATOM 1055 N N . ASP A 1 135 ? -40.183 45.167 -0.444 1.00 52.91 135 ASP A N 1
ATOM 1056 C CA . ASP A 1 135 ? -41.582 45.416 -0.800 1.00 52.91 135 ASP A CA 1
ATOM 1057 C C . ASP A 1 135 ? -42.257 46.096 0.402 1.00 52.91 135 ASP A C 1
ATOM 1059 O O . ASP A 1 135 ? -42.266 45.548 1.504 1.00 52.91 135 ASP A O 1
ATOM 1063 N N . GLY A 1 136 ? -42.823 47.283 0.190 1.00 49.41 136 GLY A N 1
ATOM 1064 C CA . GLY A 1 136 ? -43.596 48.035 1.187 1.00 49.41 136 GLY A CA 1
ATOM 1065 C C . GLY A 1 136 ? -43.853 49.459 0.695 1.00 49.41 136 GLY A C 1
ATOM 1066 O O . GLY A 1 136 ? -42.949 50.284 0.749 1.00 49.41 136 GLY A O 1
ATOM 1067 N N . ARG A 1 137 ? -44.965 49.665 -0.027 1.00 48.94 137 ARG A N 1
ATOM 1068 C CA . ARG A 1 137 ? -46.184 50.395 0.405 1.00 48.94 137 ARG A CA 1
ATOM 1069 C C . ARG A 1 137 ? -45.936 51.877 0.709 1.00 48.94 137 ARG A C 1
ATOM 1071 O O . ARG A 1 137 ? -45.190 52.199 1.618 1.00 48.94 137 ARG A O 1
ATOM 1078 N N . ASP A 1 138 ? -46.394 52.791 -0.142 1.00 46.28 138 ASP A N 1
ATOM 1079 C CA . ASP A 1 138 ? -47.792 53.236 -0.331 1.00 46.28 138 ASP A CA 1
ATOM 1080 C C . ASP A 1 138 ? -48.270 54.175 0.790 1.00 46.28 138 ASP A C 1
ATOM 1082 O O . ASP A 1 138 ? -48.300 53.788 1.955 1.00 46.28 138 ASP A O 1
ATOM 1086 N N . GLY A 1 139 ? -48.652 55.387 0.370 1.00 49.09 139 GLY A N 1
ATOM 1087 C CA . GLY A 1 139 ? -49.571 56.299 1.049 1.00 49.09 139 GLY A CA 1
ATOM 1088 C C . GLY A 1 139 ? -49.060 57.067 2.267 1.00 49.09 139 GLY A C 1
ATOM 1089 O O . GLY A 1 139 ? -49.121 56.555 3.373 1.00 49.09 139 GLY A O 1
ATOM 1090 N N . THR A 1 140 ? -48.697 58.339 2.068 1.00 53.41 140 THR A N 1
ATOM 1091 C CA . THR A 1 140 ? -49.368 59.484 2.726 1.00 53.41 140 THR A CA 1
ATOM 1092 C C . THR A 1 140 ? -48.841 60.788 2.131 1.00 53.41 140 THR A C 1
ATOM 1094 O O . THR A 1 140 ? -47.747 61.244 2.465 1.00 53.41 140 THR A O 1
ATOM 1097 N N . ASP A 1 141 ? -49.651 61.375 1.253 1.00 53.72 141 ASP A N 1
ATOM 1098 C CA . ASP A 1 141 ? -49.737 62.819 1.072 1.00 53.72 141 ASP A CA 1
ATOM 1099 C C . ASP A 1 141 ? -50.236 63.437 2.383 1.00 53.72 141 ASP A C 1
ATOM 1101 O O . ASP A 1 141 ? -51.338 63.109 2.814 1.00 53.72 141 ASP A O 1
ATOM 1105 N N . ASP A 1 142 ? -49.449 64.313 3.008 1.00 51.06 142 ASP A N 1
ATOM 1106 C CA . ASP A 1 142 ? -49.977 65.455 3.766 1.00 51.06 142 ASP A CA 1
ATOM 1107 C C . ASP A 1 142 ? -48.843 66.443 4.083 1.00 51.06 142 ASP A C 1
ATOM 1109 O O . ASP A 1 142 ? -48.031 66.222 4.985 1.00 51.06 142 ASP A O 1
ATOM 1113 N N . ARG A 1 143 ? -48.741 67.514 3.290 1.00 42.78 143 ARG A N 1
ATOM 1114 C CA . ARG A 1 143 ? -48.038 68.762 3.630 1.00 42.78 143 ARG A CA 1
ATOM 1115 C C . ARG A 1 143 ? -48.332 69.798 2.551 1.00 42.78 143 ARG A C 1
ATOM 1117 O O . ARG A 1 143 ? -47.779 69.701 1.462 1.00 42.78 143 ARG A O 1
ATOM 1124 N N . SER A 1 144 ? -49.195 70.762 2.874 1.00 49.28 144 SER A N 1
ATOM 1125 C CA . SER A 1 144 ? -48.961 72.200 2.656 1.00 49.28 144 SER A CA 1
ATOM 1126 C C . SER A 1 144 ? -50.222 73.012 2.980 1.00 49.28 144 SER A C 1
ATOM 1128 O O . SER A 1 144 ? -51.134 73.113 2.161 1.00 49.28 144 SER A O 1
ATOM 1130 N N . LEU A 1 145 ? -50.216 73.639 4.158 1.00 43.84 145 LEU A N 1
ATOM 1131 C CA . LEU A 1 145 ? -50.684 75.011 4.370 1.00 43.84 145 LEU A CA 1
ATOM 1132 C C . LEU A 1 145 ? -49.523 75.793 4.988 1.00 43.84 145 LEU A C 1
ATOM 1134 O O . LEU A 1 145 ? -48.827 75.198 5.844 1.00 43.84 145 LEU A O 1
#

Radius of gyration: 28.13 Å; Cα contacts (8 Å, |Δi|>4): 60; chains: 1; bounding box: 65×91×49 Å

Mean predicted aligned error: 12.84 Å

pLDDT: mean 78.31, std 18.42, range [36.31, 97.25]

Foldseek 3Di:
DDDPPPPVVVLVVVLVVLCVQLVDDPVLSVLSVQLSVLVVQLCVQLCCLPPDVLVVVQVPDPDGPPVSNVVSVVSNVVSCVVSVVSNVVSVVVSLVPGDPVSNVSVVVVVVVVVVVVVPPPPPDDDPDDDDPDPDDDDDDDDDDD

=== Feature glossary ===
Each block in this record encodes a different view of the same protein. In brief:

Predicted aligned error. PAE(i, j) answers: if I align the predicted and true structures on residue i, how far off (in Å) do I expect residue j to be? A block-diagonal PAE matrix with low values on the blocks and high values off-diagonal is the signature of a multi-domain protein with confidently predicted domains but uncertain inter-domain orientation.

Contact-map, Ramachandran, and PAE plots. Plot images: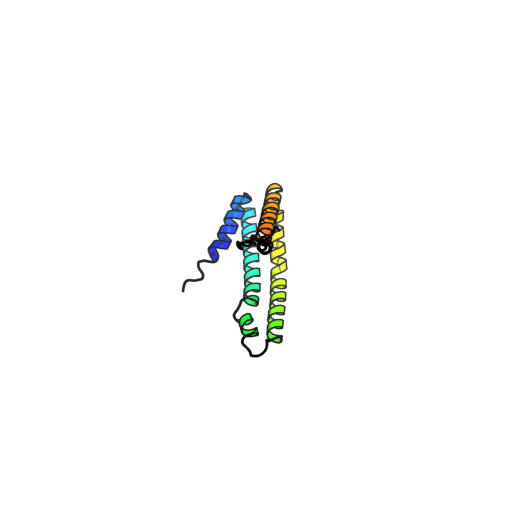 a contact map (which residues are close in 3D, as an N×N binary image), a Ramachandran scatter (backbone torsion angles, revealing secondary-structure composition at a glance), and — for AlphaFold structures — a PAE heatmap (pairwise prediction confidence).

Backbone torsions (φ/ψ). φ (phi) and ψ (psi) are the two rotatable backbone dihedrals per residue: φ is the C(i-1)–N–Cα–C torsion, ψ is the N–Cα–C–N(i+1) torsion, both in degrees on (−180°, 180°]. α-helical residues cluster near (−60°, −45°); β-strand residues near (−120°, +130°). A Ramachandran plot is simply a scatter of (φ, ψ) for every residue.

Foldseek 3Di. A 3Di character summarizes, for each residue, the relative orientation of the Cα frame of its nearest spatial neighbor. Because it encodes fold topology rather than chemistry, 3Di alignments detect remote structural similarity that sequence alignment misses.

Radius of gyration, Cα contacts, bounding box. Three whole-structure scalars: the radius of gyration (RMS distance of Cα from centroid, in Å), the count of Cα–Cα contacts (pairs closer than 8 Å and separated by more than four residues in sequence — i.e. tertiary, not local, contacts), and the bounding-box dimensions. Together they distinguish compact globular folds from extended fibres or disordered chains.

Sequence. Sequence gives the chain of amino acids in standard one-letter code (A=alanine, C=cysteine, …, Y=tyrosine), read N→C. It is the only feature that is directly encoded by the gene; all structural features are derived from the folded form of this sequence.

mmCIF coordinates. Atomic coordinates in PDBx/mmCIF format — the same representation the Protein Data Bank distributes. Each line of the _atom_site loop places one backbone atom in Cartesian space (units: ångströms, origin: arbitrary).

Secondary structure (3-state, P-SEA). Three-state secondary structure (P-SEA) collapses the eight DSSP classes into helix (a), strand (b), and coil (c). P-SEA assigns these from Cα geometry alone — distances and angles — without requiring backbone oxygens, so it works on any Cα trace.

InterPro / GO / CATH / organism. Functional annotations link the protein to curated databases. InterPro entries identify conserved domains and families by matching the sequence against member-database signatures (Pfam, PROSITE, CDD, …). Gene Ontology (GO) terms describe molecular function, biological process, and cellular component in a controlled vocabulary. CATH places the structure in a hierarchical fold classification (Class/Architecture/Topology/Homologous-superfamily). The organism is the source species.

B-factor. B-factor (Debye–Waller factor) reflects atomic displacement in the crystal lattice. It is an experimental observable (units Å²), not a prediction; low values mean the atom is pinned down, high values mean it moves or is heterogeneous across the crystal.

Rendered structure images. Structure images are PyMOL renders from six orthogonal camera directions. Cartoon representation draws helices as coils and strands as arrows; sticks shows the backbone as bonds; surface shows the solvent-excluded envelope. Rainbow coloring maps sequence position to hue (blue→red, N→C); chain coloring assigns a distinct color per polypeptide.

Solvent-accessible surface area. Solvent-accessible surface area (SASA) is the area in Å² traced out by the centre of a 1.4 Å probe sphere (a water molecule) rolled over the protein's van der Waals surface (Shrake–Rupley / Lee–Richards construction). Buried residues have near-zero SASA; fully exposed residues can exceed 200 Å². The total SASA scales roughly with the number of surface residues.

Secondary structure (8-state, DSSP). The SS8 string is DSSP's per-residue secondary-structure call. α-helix (H) means an i→i+4 H-bond ladder; β-strand (E) means the residue participates in a β-sheet; 3₁₀ (G) and π (I) are tighter and wider helices; T/S are turns/bends; '-' is loop.

pLDDT. For AlphaFold models, the B-factor field carries pLDDT — the model's own estimate of local accuracy on a 0–100 scale. Regions with pLDDT<50 should be treated as essentially unmodeled; they often correspond to intrinsically disordered segments.

Ne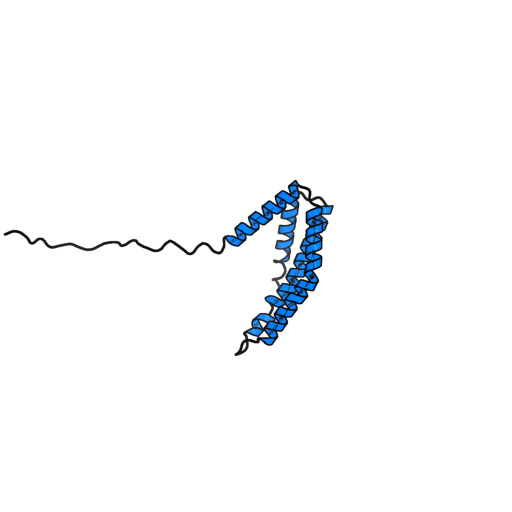arest PDB structures. Nearest PDB neighbors are the top structural matches found by Foldseek when searching this structure against the entire Protein Data Bank. Each hit reports a TM-score (0 to 1; >0.5 almost always implies the same fold) and an E-value. These are *structural* homologs — they may share no detectable sequence similarity.